Protein AF-A0A965VY24-F1 (afdb_monomer_lite)

pLDDT: mean 94.15, std 7.68, range [51.66, 98.5]

Foldseek 3Di:
DVPVVVVVVVVVLVVQLVVLVVVCVVPVLDLVSLQSQLVSLLVQLVVLVVVLVVDDPVPVVSNVVSLVSNQVSLVRNQVSLVSSCVNPVDLVSLVSNLVSCVSNVNNVSNVVSD

Secondary structure (DSSP, 8-state):
-HHHHHHHHHHHHHHHHHHHHHHHHH-TT-HHHHHHHHHHHHHHHHHHHHHHHHS-TT-HHHHHHHHHHHHHHHHHHHHHHHHHHHHS--HHHHHHHHHHHHHTT-HHHHHTT-

Structure (mmCIF, N/CA/C/O backbone):
data_AF-A0A965VY24-F1
#
_entry.id   AF-A0A965VY24-F1
#
loop_
_atom_site.group_PDB
_atom_site.id
_atom_site.type_symbol
_atom_site.label_atom_id
_atom_site.label_alt_id
_atom_site.label_comp_id
_atom_site.label_asym_id
_atom_site.label_entity_id
_atom_site.label_seq_id
_atom_site.pdbx_PDB_ins_code
_atom_site.Cartn_x
_atom_site.Cartn_y
_atom_site.Cartn_z
_atom_site.occupancy
_atom_site.B_iso_or_equiv
_atom_site.auth_seq_id
_atom_site.auth_comp_id
_atom_site.auth_asym_id
_atom_site.auth_atom_id
_atom_site.pdbx_PDB_model_num
ATOM 1 N N . MET A 1 1 ? -25.592 -0.958 5.221 1.00 51.66 1 MET A N 1
ATOM 2 C CA . MET A 1 1 ? -24.969 -1.136 3.887 1.00 51.66 1 MET A CA 1
ATOM 3 C C . MET A 1 1 ? -23.436 -1.109 3.910 1.00 51.66 1 MET A C 1
ATOM 5 O O . MET A 1 1 ? -22.842 -1.880 3.173 1.00 51.66 1 MET A O 1
ATOM 9 N N . VAL A 1 2 ? -22.782 -0.308 4.766 1.00 61.25 2 VAL A N 1
ATOM 10 C CA . VAL A 1 2 ? -21.308 -0.144 4.762 1.00 61.25 2 VAL A CA 1
ATOM 11 C C . VAL A 1 2 ? -20.530 -1.432 5.085 1.00 61.25 2 VAL A C 1
ATOM 13 O O . VAL A 1 2 ? -19.523 -1.706 4.444 1.00 61.25 2 VAL A O 1
ATOM 16 N N . LEU A 1 3 ? -20.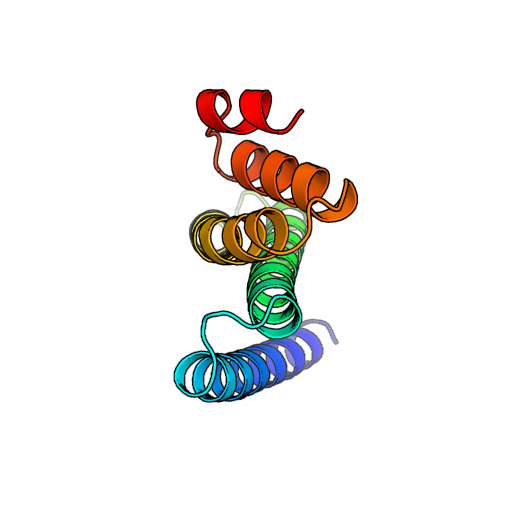995 -2.256 6.032 1.00 65.69 3 LEU A N 1
ATOM 17 C CA . LEU A 1 3 ? -20.229 -3.424 6.487 1.00 65.69 3 LEU A CA 1
ATOM 18 C C . LEU A 1 3 ? -20.088 -4.515 5.406 1.00 65.69 3 LEU A C 1
ATOM 20 O O . LEU A 1 3 ? -18.988 -5.016 5.193 1.00 65.69 3 LEU A O 1
ATOM 24 N N . GLY A 1 4 ? -21.167 -4.832 4.678 1.00 70.81 4 GLY A N 1
ATOM 25 C CA . GLY A 1 4 ? -21.142 -5.826 3.594 1.00 70.81 4 GLY A CA 1
ATOM 26 C C . GLY A 1 4 ? -20.216 -5.424 2.443 1.00 70.81 4 GLY A C 1
ATOM 27 O O . GLY A 1 4 ? -19.382 -6.216 2.018 1.00 70.81 4 GLY A O 1
ATOM 28 N N . GLN A 1 5 ? -20.267 -4.156 2.023 1.00 75.06 5 GLN A N 1
ATOM 29 C CA . GLN A 1 5 ? -19.377 -3.629 0.981 1.00 75.06 5 GLN A CA 1
ATOM 30 C C . GLN A 1 5 ? -17.901 -3.655 1.401 1.00 75.06 5 GLN A C 1
ATOM 32 O O . GLN A 1 5 ? -17.032 -3.931 0.575 1.00 75.06 5 GLN A O 1
ATOM 37 N N . VAL A 1 6 ? -17.603 -3.393 2.680 1.00 74.94 6 VAL A N 1
ATOM 38 C CA . VAL A 1 6 ? -16.236 -3.491 3.213 1.00 74.94 6 VAL A CA 1
ATOM 39 C C . VAL A 1 6 ? -15.747 -4.940 3.188 1.00 74.94 6 VAL A C 1
ATOM 41 O O . VAL A 1 6 ? -14.642 -5.177 2.710 1.00 74.94 6 VAL A O 1
ATOM 44 N N . TYR A 1 7 ? -16.563 -5.907 3.619 1.00 75.12 7 TYR A N 1
ATOM 45 C CA . TYR A 1 7 ? -16.194 -7.327 3.576 1.00 75.12 7 TYR A CA 1
ATOM 46 C C . TYR A 1 7 ? -15.959 -7.836 2.152 1.00 75.12 7 TYR A C 1
ATOM 48 O O . TYR A 1 7 ? -14.933 -8.464 1.896 1.00 75.12 7 TYR A O 1
ATOM 56 N N . GLU A 1 8 ? -16.857 -7.527 1.215 1.00 81.00 8 GLU A N 1
ATOM 57 C CA . GLU A 1 8 ? -16.689 -7.908 -0.193 1.00 81.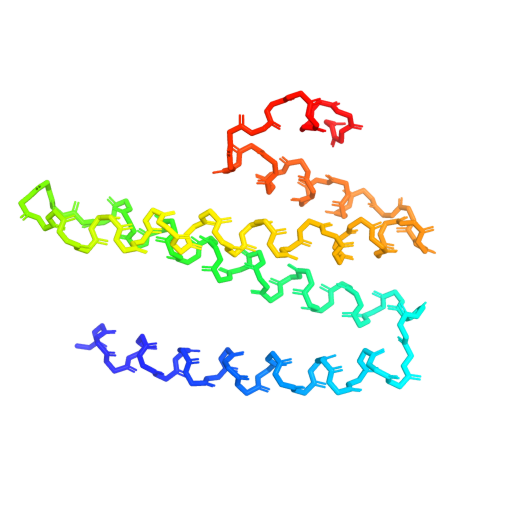00 8 GLU A CA 1
ATOM 58 C C . GLU A 1 8 ? -15.424 -7.303 -0.798 1.00 81.00 8 GLU A C 1
ATOM 60 O O . GLU A 1 8 ? -14.681 -7.975 -1.514 1.00 81.00 8 GLU A O 1
ATOM 65 N N . LYS A 1 9 ? -15.157 -6.028 -0.501 1.00 83.25 9 LYS A N 1
ATOM 66 C CA . LYS A 1 9 ? -13.948 -5.356 -0.968 1.00 83.25 9 LYS A CA 1
ATOM 67 C C . LYS A 1 9 ? -12.699 -6.005 -0.379 1.00 83.25 9 LYS A C 1
ATOM 69 O O . LYS A 1 9 ? -11.771 -6.287 -1.126 1.00 83.25 9 LYS A O 1
ATOM 74 N N . SER A 1 10 ? -12.682 -6.292 0.921 1.00 83.25 10 SER A N 1
ATOM 75 C CA . SER A 1 10 ? -11.564 -6.982 1.567 1.00 83.25 10 SER A CA 1
ATOM 76 C C . SER A 1 10 ? -11.317 -8.371 0.977 1.00 83.25 10 SER A C 1
ATOM 78 O O . SER A 1 10 ? -10.168 -8.700 0.702 1.00 83.25 10 SER A O 1
ATOM 80 N N . ALA A 1 11 ? -12.367 -9.156 0.718 1.00 86.38 11 ALA A N 1
ATOM 81 C CA . ALA A 1 11 ? -12.231 -10.468 0.085 1.00 86.38 11 ALA A CA 1
ATOM 82 C C . ALA A 1 11 ? -11.600 -10.360 -1.314 1.00 86.38 11 ALA A C 1
ATOM 84 O O . ALA A 1 11 ? -10.630 -11.055 -1.613 1.00 86.38 11 ALA A O 1
ATOM 85 N N . LYS A 1 12 ? -12.078 -9.412 -2.130 1.00 89.44 12 LYS A N 1
ATOM 86 C CA . LYS A 1 12 ? -11.530 -9.145 -3.470 1.00 89.44 12 LYS A CA 1
ATOM 87 C C . LYS A 1 12 ? -10.075 -8.670 -3.430 1.00 89.44 12 LYS A C 1
ATOM 89 O O . LYS A 1 12 ? -9.303 -9.018 -4.316 1.00 89.44 12 LYS A O 1
ATOM 94 N N . LEU A 1 13 ? -9.691 -7.885 -2.421 1.00 90.00 13 LEU A N 1
ATOM 95 C CA . LEU A 1 13 ? -8.305 -7.436 -2.248 1.00 90.00 13 LEU A CA 1
ATOM 96 C C . LEU A 1 13 ? -7.367 -8.605 -1.925 1.00 90.00 13 LEU A C 1
ATOM 98 O O . LEU A 1 13 ? -6.301 -8.690 -2.527 1.00 90.00 13 LEU A O 1
ATOM 102 N N . VAL A 1 14 ? -7.770 -9.509 -1.025 1.00 92.00 14 VAL A N 1
ATOM 103 C CA . VAL A 1 14 ? -6.977 -10.699 -0.660 1.00 92.00 14 VAL A CA 1
ATOM 104 C C . VAL A 1 14 ? -6.790 -11.619 -1.864 1.00 92.00 14 VAL A C 1
ATOM 106 O O . VAL A 1 14 ? -5.687 -12.100 -2.121 1.00 92.00 14 VAL A O 1
ATOM 109 N N . GLU A 1 15 ? -7.855 -11.838 -2.629 1.00 93.69 15 GLU A N 1
ATOM 110 C CA . GLU A 1 15 ? -7.798 -12.652 -3.839 1.00 93.69 15 GLU A CA 1
ATOM 111 C C . GLU A 1 15 ? -6.902 -12.012 -4.916 1.00 93.69 15 GLU A C 1
ATOM 113 O O . GLU A 1 15 ? -6.032 -12.680 -5.475 1.00 93.69 15 GLU A O 1
ATOM 118 N N . ALA A 1 16 ? -7.037 -10.702 -5.153 1.00 94.00 16 ALA A N 1
ATOM 119 C CA . ALA A 1 16 ? -6.181 -9.976 -6.090 1.00 94.00 16 ALA A CA 1
ATOM 120 C C . ALA A 1 16 ? -4.701 -9.985 -5.669 1.00 94.00 16 ALA A C 1
ATOM 122 O O . ALA A 1 16 ? -3.830 -10.166 -6.519 1.00 94.00 16 ALA A O 1
ATOM 123 N N . GLU A 1 17 ? -4.408 -9.818 -4.373 1.00 95.44 17 GLU A N 1
ATOM 124 C CA . GLU A 1 17 ? -3.043 -9.890 -3.834 1.00 95.44 17 GLU A CA 1
ATOM 125 C C . GLU A 1 17 ? -2.427 -11.253 -4.137 1.00 95.44 17 GLU A C 1
ATOM 127 O O . GLU A 1 17 ? -1.328 -11.318 -4.686 1.00 95.44 17 GLU A O 1
ATOM 132 N N . LYS A 1 18 ? -3.163 -12.337 -3.867 1.00 96.56 18 LYS A N 1
ATOM 133 C CA . LYS A 1 18 ? -2.708 -13.698 -4.152 1.00 96.56 18 LYS A CA 1
ATOM 134 C C . LYS A 1 18 ? -2.354 -13.881 -5.631 1.00 96.56 18 LYS A C 1
ATOM 136 O O . LYS A 1 18 ? -1.231 -14.278 -5.932 1.00 96.56 18 LYS A O 1
ATOM 141 N N . TYR A 1 19 ? -3.265 -13.546 -6.548 1.00 96.69 19 TYR A N 1
ATOM 142 C CA . TYR A 1 19 ? -3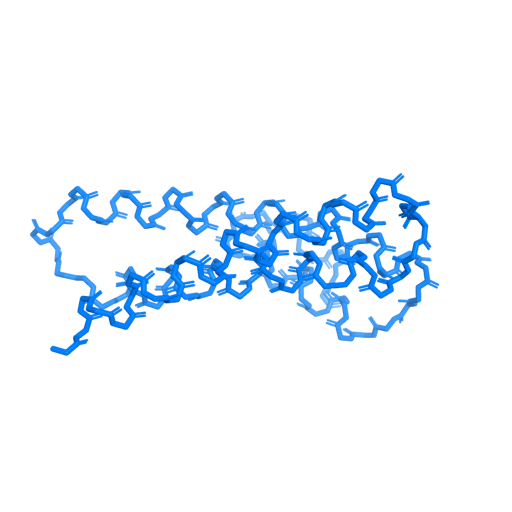.018 -13.720 -7.985 1.00 96.69 19 TYR A CA 1
ATOM 143 C C . TYR A 1 19 ? -1.836 -12.888 -8.488 1.00 96.69 19 TYR A C 1
ATOM 145 O O . TYR A 1 19 ? -1.041 -13.358 -9.301 1.00 96.69 19 TYR A O 1
ATOM 153 N N . TYR A 1 20 ? -1.695 -11.648 -8.018 1.00 97.38 20 TYR A N 1
ATOM 154 C CA . TYR A 1 20 ? -0.583 -10.805 -8.445 1.00 97.38 20 TYR A CA 1
ATOM 155 C C . TYR A 1 20 ? 0.755 -11.238 -7.848 1.00 97.38 20 TYR A C 1
ATOM 157 O O . TYR A 1 20 ? 1.769 -11.106 -8.528 1.00 97.38 20 TYR A O 1
ATOM 165 N N . LEU A 1 21 ? 0.777 -11.792 -6.633 1.00 97.75 21 LEU A N 1
ATOM 166 C CA . LEU A 1 21 ? 1.985 -12.384 -6.054 1.00 97.75 21 LEU A CA 1
ATOM 167 C C . LEU A 1 21 ? 2.397 -13.670 -6.781 1.00 97.75 21 LEU A C 1
ATOM 169 O O . LEU A 1 21 ? 3.580 -13.863 -7.045 1.00 97.75 21 LEU A O 1
ATOM 173 N N . GLU A 1 22 ? 1.444 -14.520 -7.169 1.00 97.81 22 GLU A N 1
ATOM 174 C CA . GLU A 1 22 ? 1.728 -15.680 -8.024 1.00 97.81 22 GLU A CA 1
ATOM 175 C C . GLU A 1 22 ? 2.322 -15.240 -9.368 1.00 97.81 22 GLU A C 1
ATOM 177 O O . GLU A 1 22 ? 3.372 -15.735 -9.774 1.00 97.81 22 GLU A O 1
ATOM 182 N N . ALA A 1 23 ? 1.719 -14.241 -10.020 1.00 96.88 23 ALA A N 1
ATOM 183 C CA . ALA A 1 23 ? 2.248 -13.678 -11.260 1.00 96.88 23 ALA A CA 1
ATOM 184 C C . ALA A 1 23 ? 3.646 -13.058 -11.066 1.00 96.88 23 ALA A C 1
ATOM 186 O O . ALA A 1 23 ? 4.522 -13.217 -11.917 1.00 96.88 23 ALA A O 1
ATOM 187 N N . TYR A 1 24 ? 3.878 -12.383 -9.939 1.00 97.38 24 TYR A N 1
ATOM 188 C CA . TYR A 1 24 ? 5.174 -11.802 -9.589 1.00 97.38 24 TYR A CA 1
ATOM 189 C C . TYR A 1 24 ? 6.257 -12.868 -9.435 1.00 97.38 24 TYR A C 1
ATOM 191 O O . TYR A 1 24 ? 7.364 -12.679 -9.931 1.00 97.38 24 TYR A O 1
ATOM 199 N N . ASN A 1 25 ? 5.931 -14.010 -8.829 1.00 97.19 25 ASN A N 1
ATOM 200 C CA . ASN A 1 25 ? 6.868 -15.125 -8.700 1.00 97.19 25 ASN A CA 1
ATOM 201 C C . ASN A 1 25 ? 7.260 -15.723 -10.061 1.00 97.19 25 ASN A C 1
ATOM 203 O O . ASN A 1 25 ? 8.362 -16.248 -10.198 1.00 97.19 25 ASN A O 1
ATOM 207 N N . LEU A 1 26 ? 6.385 -15.626 -11.069 1.00 97.50 26 LEU A N 1
ATOM 208 C CA . LEU A 1 26 ? 6.680 -16.065 -12.435 1.00 97.50 26 LEU A CA 1
ATOM 209 C C . LEU A 1 26 ? 7.523 -15.044 -13.210 1.00 97.50 26 LEU A C 1
ATOM 211 O O . LEU A 1 26 ? 8.389 -15.431 -13.992 1.00 97.50 26 LEU A O 1
ATOM 215 N N . ASN A 1 27 ? 7.274 -13.744 -13.022 1.00 95.31 27 ASN A N 1
ATOM 216 C CA . ASN A 1 27 ? 8.036 -12.684 -13.680 1.00 95.31 27 ASN A CA 1
ATOM 217 C C . ASN A 1 27 ? 8.164 -11.424 -12.798 1.00 95.31 27 ASN A C 1
ATOM 219 O O . ASN A 1 27 ? 7.395 -10.466 -12.960 1.00 95.31 27 ASN A O 1
ATOM 223 N N . PRO A 1 28 ? 9.181 -11.362 -11.921 1.00 95.38 28 PRO A N 1
ATOM 224 C CA . PRO A 1 28 ? 9.370 -10.229 -11.015 1.00 95.38 28 PRO A CA 1
ATOM 225 C C . PRO A 1 28 ? 9.854 -8.959 -11.732 1.00 95.38 28 PRO A C 1
ATOM 227 O O . PRO A 1 28 ? 9.799 -7.867 -11.164 1.00 95.38 28 PRO A O 1
ATOM 230 N N . ALA A 1 29 ? 10.314 -9.076 -12.982 1.00 96.06 29 ALA A N 1
ATOM 231 C CA . ALA A 1 29 ? 10.746 -7.963 -13.826 1.00 96.06 29 ALA A CA 1
ATOM 232 C C . ALA A 1 29 ? 9.617 -7.406 -14.713 1.00 96.06 29 ALA A C 1
ATOM 234 O O . ALA A 1 29 ? 9.863 -6.540 -15.549 1.00 96.06 29 ALA A O 1
ATOM 235 N N . SER A 1 30 ? 8.377 -7.877 -14.550 1.00 97.62 30 SER A N 1
ATOM 236 C CA . SER A 1 30 ? 7.234 -7.310 -15.262 1.00 97.62 30 SER A CA 1
ATOM 237 C C . SER A 1 30 ? 6.833 -5.971 -14.651 1.00 97.62 30 SER A C 1
ATOM 239 O O . SER A 1 30 ? 6.385 -5.901 -13.504 1.00 97.62 30 SER A O 1
ATOM 241 N N . GLU A 1 31 ? 6.955 -4.911 -15.443 1.00 97.25 31 GLU A N 1
ATOM 242 C CA . GLU A 1 31 ? 6.499 -3.568 -15.089 1.00 97.25 31 GLU A CA 1
ATOM 243 C C . GLU A 1 31 ? 5.019 -3.587 -14.680 1.00 97.25 31 GLU A C 1
ATOM 245 O O . GLU A 1 31 ? 4.686 -3.172 -13.572 1.00 97.25 31 GLU A O 1
ATOM 250 N N . LEU A 1 32 ? 4.164 -4.204 -15.501 1.00 96.44 32 LEU A N 1
ATOM 251 C CA . LEU A 1 32 ? 2.729 -4.318 -15.251 1.00 96.44 32 LEU A CA 1
ATOM 252 C C . LEU A 1 32 ? 2.407 -5.020 -13.925 1.00 96.44 32 LEU A C 1
ATOM 254 O O . LEU A 1 32 ? 1.504 -4.588 -13.210 1.00 96.44 32 LEU A O 1
ATOM 258 N N . ILE A 1 33 ? 3.103 -6.110 -13.587 1.00 97.69 33 ILE A N 1
ATOM 259 C CA . ILE A 1 33 ? 2.842 -6.849 -12.339 1.00 97.69 33 ILE A CA 1
ATOM 260 C C . ILE A 1 33 ? 3.256 -6.011 -11.128 1.00 97.69 33 ILE A C 1
ATOM 262 O O . ILE A 1 33 ? 2.490 -5.892 -10.170 1.00 97.69 33 ILE A O 1
ATOM 266 N N . ASN A 1 34 ? 4.427 -5.375 -11.195 1.00 98.19 34 ASN A N 1
ATOM 267 C CA . ASN A 1 34 ? 4.885 -4.450 -10.161 1.00 98.19 34 ASN A CA 1
ATOM 268 C C . ASN A 1 34 ? 3.919 -3.263 -10.012 1.00 98.19 34 ASN A C 1
ATOM 270 O O . ASN A 1 34 ? 3.526 -2.917 -8.899 1.00 98.19 34 ASN A O 1
ATOM 274 N N . TYR A 1 35 ? 3.434 -2.692 -11.114 1.00 97.75 35 TYR A N 1
ATOM 275 C CA . TYR A 1 35 ? 2.415 -1.651 -11.066 1.00 97.75 35 TYR A CA 1
ATOM 276 C C . TYR A 1 35 ? 1.120 -2.147 -10.414 1.00 97.75 35 TYR A C 1
ATOM 278 O O . TYR A 1 35 ? 0.585 -1.468 -9.539 1.00 97.75 35 TYR A O 1
ATOM 286 N N . LYS A 1 36 ? 0.621 -3.335 -10.782 1.00 97.50 36 LYS A N 1
ATOM 287 C CA . LYS A 1 36 ? -0.617 -3.899 -10.220 1.00 97.50 36 LYS A CA 1
ATOM 288 C C . LYS A 1 36 ? -0.516 -4.149 -8.715 1.00 97.50 36 LYS A C 1
ATOM 290 O O . LYS A 1 36 ? -1.438 -3.764 -7.998 1.00 97.50 36 LYS A O 1
ATOM 295 N N . LEU A 1 37 ? 0.590 -4.714 -8.225 1.00 98.31 37 LEU A N 1
ATOM 296 C CA . LEU A 1 37 ? 0.835 -4.879 -6.785 1.00 98.31 37 LEU A CA 1
ATOM 297 C C . LEU A 1 37 ? 0.951 -3.527 -6.078 1.00 98.31 37 LEU A C 1
ATOM 299 O O . LEU A 1 37 ? 0.275 -3.282 -5.080 1.00 98.31 37 LEU A O 1
ATOM 303 N N . GLY A 1 38 ? 1.746 -2.610 -6.633 1.00 98.06 38 GLY A N 1
ATOM 304 C CA . GLY A 1 38 ? 1.905 -1.263 -6.096 1.00 98.06 38 GLY A CA 1
ATOM 305 C C . GLY A 1 38 ? 0.579 -0.504 -6.009 1.00 98.06 38 GLY A C 1
ATOM 306 O O . GLY A 1 38 ? 0.265 0.093 -4.982 1.00 98.06 38 GLY A O 1
ATOM 307 N N . ALA A 1 39 ? -0.238 -0.566 -7.061 1.00 97.25 39 ALA A N 1
ATOM 308 C CA . ALA A 1 39 ? -1.556 0.051 -7.117 1.00 97.25 39 ALA A CA 1
ATOM 309 C C . ALA A 1 39 ? -2.555 -0.615 -6.165 1.00 97.25 39 ALA A C 1
ATOM 311 O O . ALA A 1 39 ? -3.325 0.098 -5.525 1.00 97.25 39 ALA A O 1
ATOM 312 N N . LEU A 1 40 ? -2.537 -1.946 -6.039 1.00 97.62 40 LEU A N 1
ATOM 313 C CA . LEU A 1 40 ? -3.390 -2.683 -5.107 1.00 97.62 40 LEU A CA 1
ATOM 314 C C . LEU A 1 40 ? -3.156 -2.213 -3.667 1.00 97.62 40 LEU A C 1
ATOM 316 O O . LEU A 1 40 ? -4.098 -1.790 -2.992 1.00 97.62 40 LEU A O 1
ATOM 320 N N . TYR A 1 41 ? -1.897 -2.215 -3.227 1.00 98.31 41 TYR A N 1
ATOM 321 C CA . TYR A 1 41 ? -1.527 -1.773 -1.885 1.00 98.31 41 TYR A CA 1
ATOM 322 C C . TYR A 1 41 ? -1.775 -0.277 -1.681 1.00 98.31 41 TYR A C 1
ATOM 324 O O . TYR A 1 41 ? -2.343 0.122 -0.667 1.00 98.31 41 TYR A O 1
ATOM 332 N N . PHE A 1 42 ? -1.445 0.563 -2.666 1.00 98.38 42 PHE A N 1
ATOM 333 C CA . PHE A 1 42 ? -1.708 2.000 -2.590 1.00 98.38 42 PHE A CA 1
ATOM 334 C C . PHE A 1 42 ? -3.202 2.294 -2.407 1.00 98.38 42 PHE A C 1
ATOM 336 O O . PHE A 1 42 ? -3.584 3.073 -1.535 1.00 98.38 42 PHE A O 1
ATOM 343 N N . ASN A 1 43 ? -4.054 1.646 -3.205 1.00 96.62 43 ASN A N 1
ATOM 344 C CA . ASN A 1 43 ? -5.499 1.822 -3.126 1.00 96.62 43 ASN A CA 1
ATOM 345 C C . ASN A 1 43 ? -6.037 1.318 -1.780 1.00 96.62 43 ASN A C 1
ATOM 347 O O . ASN A 1 43 ? -6.823 2.019 -1.148 1.00 96.62 43 ASN A O 1
ATOM 351 N N . SER A 1 44 ? -5.551 0.170 -1.289 1.00 96.06 44 SER A N 1
ATOM 352 C CA . SER A 1 44 ? -5.914 -0.331 0.042 1.00 96.06 44 SER A CA 1
ATOM 353 C C . SER A 1 44 ? -5.518 0.639 1.162 1.00 96.06 44 SER A C 1
ATOM 355 O O . SER A 1 44 ? -6.279 0.800 2.116 1.00 96.06 44 SER A O 1
ATOM 357 N N . GLY A 1 45 ? -4.355 1.289 1.065 1.00 97.06 45 GLY A N 1
ATOM 358 C CA . GLY A 1 45 ? -3.926 2.323 2.010 1.00 97.06 45 GLY A CA 1
ATOM 359 C C . GLY A 1 45 ? -4.785 3.585 1.924 1.00 97.06 45 GLY A C 1
ATOM 360 O O . GLY A 1 45 ? -5.179 4.138 2.948 1.00 97.06 45 GLY A O 1
ATOM 361 N N . ALA A 1 46 ? -5.144 4.017 0.713 1.00 96.88 46 ALA A N 1
ATOM 362 C CA . ALA A 1 46 ? -6.024 5.164 0.500 1.00 96.88 46 ALA A CA 1
ATOM 363 C C . ALA A 1 46 ? -7.441 4.921 1.047 1.00 96.88 46 ALA A C 1
ATOM 365 O O . ALA A 1 46 ? -8.025 5.803 1.676 1.00 96.88 46 ALA A O 1
ATOM 366 N N . ASP A 1 47 ? -7.975 3.713 0.867 1.00 95.00 47 ASP A N 1
ATOM 367 C CA . ASP A 1 47 ? -9.254 3.307 1.445 1.00 95.00 47 ASP A CA 1
ATOM 368 C C . ASP A 1 47 ? -9.216 3.277 2.972 1.00 95.00 47 ASP A C 1
ATOM 370 O O . ASP A 1 47 ? -10.141 3.773 3.617 1.00 95.00 47 ASP A O 1
ATOM 374 N N . ALA A 1 48 ? -8.141 2.732 3.549 1.00 95.69 48 ALA A N 1
ATOM 375 C CA . ALA A 1 48 ? -7.928 2.733 4.991 1.00 95.69 48 ALA A CA 1
ATOM 376 C C . ALA A 1 48 ? -7.866 4.163 5.545 1.00 95.69 48 ALA A C 1
ATOM 378 O O . ALA A 1 48 ? -8.510 4.451 6.549 1.00 95.69 48 ALA A O 1
ATOM 379 N N . GLN A 1 49 ? -7.171 5.072 4.852 1.00 96.88 49 GLN A N 1
ATOM 380 C CA . GLN A 1 49 ? -7.088 6.481 5.234 1.00 96.88 49 GLN A CA 1
ATOM 381 C C . GLN A 1 49 ? -8.454 7.166 5.180 1.00 96.88 49 GLN A C 1
ATOM 383 O O . GLN A 1 49 ? -8.788 7.944 6.068 1.00 96.88 49 GLN A O 1
ATOM 388 N N . ARG A 1 50 ? -9.255 6.880 4.148 1.00 95.75 50 ARG A N 1
ATOM 389 C CA . ARG A 1 50 ? -10.615 7.417 4.046 1.00 95.75 50 ARG A CA 1
ATOM 390 C C . ARG A 1 50 ? -11.467 6.954 5.225 1.00 95.75 50 ARG A C 1
ATOM 392 O O . ARG A 1 50 ? -12.109 7.779 5.854 1.00 95.75 50 ARG A O 1
ATOM 399 N N . ILE A 1 51 ? -11.428 5.659 5.550 1.00 94.31 51 ILE A N 1
ATOM 400 C CA . ILE A 1 51 ? -12.164 5.127 6.702 1.00 94.31 51 ILE A CA 1
ATOM 401 C C . ILE A 1 51 ? -11.670 5.774 7.996 1.00 94.31 51 ILE A C 1
ATOM 403 O O . ILE A 1 51 ? -12.497 6.199 8.790 1.00 94.31 51 ILE A O 1
ATOM 407 N N . LEU A 1 52 ? -10.353 5.892 8.186 1.00 95.88 52 LEU A N 1
ATOM 408 C CA . LEU A 1 52 ? -9.749 6.540 9.350 1.00 95.88 52 LEU A CA 1
ATOM 409 C C . LEU A 1 52 ? -10.265 7.971 9.550 1.00 95.88 52 LEU A C 1
ATOM 411 O O . LEU A 1 52 ? -10.623 8.333 10.667 1.00 95.88 52 LEU A O 1
ATOM 415 N N . ASN A 1 53 ? -10.353 8.753 8.472 1.00 96.06 53 ASN A N 1
ATOM 416 C CA . ASN A 1 53 ? -10.851 10.130 8.516 1.00 96.06 53 ASN A CA 1
ATOM 417 C C . ASN A 1 53 ? -12.344 10.223 8.880 1.00 96.06 53 ASN A C 1
ATOM 419 O O . ASN A 1 53 ? -12.777 11.253 9.392 1.00 96.06 53 ASN A O 1
ATOM 423 N N . ASP A 1 54 ? -13.116 9.163 8.627 1.00 96.00 54 ASP A N 1
ATOM 424 C CA . ASP A 1 54 ? -14.553 9.094 8.914 1.00 96.00 54 ASP A CA 1
ATOM 425 C C . ASP A 1 54 ? -14.850 8.596 10.353 1.00 96.00 54 ASP A C 1
ATOM 427 O O . ASP A 1 54 ? -16.006 8.623 10.789 1.00 96.00 54 ASP A O 1
ATOM 431 N N . LEU A 1 55 ? -13.843 8.118 11.101 1.00 95.31 55 LEU A N 1
ATOM 432 C CA . LEU A 1 55 ? -14.021 7.577 12.456 1.00 95.31 55 LEU A CA 1
ATOM 433 C C . LEU A 1 55 ? -14.209 8.671 13.510 1.00 95.31 55 LEU A C 1
ATOM 435 O O . LEU A 1 55 ? -13.564 9.720 13.494 1.00 95.31 55 LEU A O 1
ATOM 439 N N . LYS A 1 56 ? -15.045 8.383 14.512 1.00 97.06 56 LYS A N 1
ATOM 440 C CA . LYS A 1 56 ? -15.202 9.265 15.673 1.00 97.06 56 LYS A CA 1
ATOM 441 C C . LYS A 1 56 ? -14.016 9.106 16.632 1.00 97.06 56 LYS A C 1
ATOM 443 O O . LYS A 1 56 ? -13.557 7.982 16.830 1.00 97.06 56 LYS A O 1
ATOM 448 N N . PRO A 1 57 ? -13.600 10.164 17.358 1.00 95.50 57 PRO A N 1
ATOM 449 C CA . PRO A 1 57 ? -12.522 10.077 18.355 1.00 95.50 57 PRO A CA 1
ATOM 450 C C . PRO A 1 57 ? -12.744 9.032 19.464 1.00 95.50 57 PRO A C 1
ATOM 452 O O . PRO A 1 57 ? -11.796 8.589 20.113 1.00 95.50 57 PRO A O 1
ATOM 455 N N . THR A 1 58 ? -13.995 8.627 19.701 1.00 97.25 58 THR A N 1
ATOM 456 C CA . THR A 1 58 ? -14.350 7.567 20.653 1.00 97.25 58 THR A CA 1
ATOM 457 C C . THR A 1 58 ? -14.012 6.161 20.147 1.00 97.25 58 THR A C 1
ATOM 459 O O . THR A 1 58 ? -13.885 5.242 20.951 1.00 97.25 58 THR A O 1
ATOM 462 N N . GLU A 1 59 ? -13.801 5.970 18.844 1.00 96.75 59 GLU A N 1
ATOM 463 C CA . GLU A 1 59 ? -13.525 4.677 18.206 1.00 96.75 59 GLU A CA 1
ATOM 464 C C . GLU A 1 59 ? -12.025 4.322 18.220 1.00 96.75 59 GLU A C 1
ATOM 466 O O . GLU A 1 59 ? -11.468 3.875 17.217 1.00 96.75 59 GLU A O 1
ATOM 471 N N . LYS A 1 60 ? -11.361 4.510 19.369 1.00 96.38 60 LYS A N 1
ATOM 472 C CA . LYS A 1 60 ? -9.893 4.433 19.525 1.00 96.38 60 LYS A CA 1
ATOM 473 C C . LYS A 1 60 ? -9.256 3.162 18.950 1.00 96.38 60 LYS A C 1
ATOM 475 O O . LYS A 1 60 ? -8.220 3.237 18.297 1.00 96.38 60 LYS A O 1
ATOM 480 N N . GLU A 1 61 ? -9.872 2.000 19.158 1.00 96.12 61 GLU A N 1
ATOM 481 C CA . GLU A 1 61 ? -9.358 0.726 18.631 1.00 96.12 61 GLU A CA 1
ATOM 482 C C . GLU A 1 61 ? -9.398 0.668 17.101 1.00 96.12 61 GLU A C 1
ATOM 484 O O . GLU A 1 61 ? -8.457 0.189 16.466 1.00 96.12 61 GLU A O 1
ATOM 489 N N . LYS A 1 62 ? -10.472 1.187 16.493 1.00 94.38 62 LYS A N 1
ATOM 490 C CA . LYS A 1 62 ? -10.579 1.267 15.035 1.00 94.38 62 LYS A CA 1
ATOM 491 C C . LYS A 1 62 ? -9.589 2.282 14.481 1.00 94.38 62 LYS A C 1
ATOM 493 O O . LYS A 1 62 ? -8.960 1.980 13.475 1.00 94.38 62 LYS A O 1
ATOM 498 N N . ILE A 1 63 ? -9.423 3.430 15.142 1.00 97.81 63 ILE A N 1
ATOM 499 C CA . ILE A 1 63 ? -8.435 4.450 14.762 1.00 97.81 63 ILE A CA 1
ATOM 500 C C . ILE A 1 63 ? -7.056 3.804 14.663 1.00 97.81 63 ILE A C 1
ATOM 502 O O . ILE A 1 63 ? -6.491 3.764 13.574 1.00 97.81 63 ILE A O 1
ATOM 506 N N . LYS A 1 64 ? -6.593 3.162 15.744 1.00 97.62 64 LYS A N 1
ATOM 507 C CA . LYS A 1 64 ? -5.298 2.473 15.760 1.00 97.62 64 LYS A CA 1
ATOM 508 C C . LYS A 1 64 ? -5.186 1.420 14.652 1.00 97.62 64 LYS A C 1
ATOM 510 O O . LYS A 1 64 ? -4.204 1.386 13.920 1.00 97.62 64 LYS A O 1
ATOM 515 N N . LYS A 1 65 ? -6.221 0.589 14.476 1.00 96.31 65 LYS A N 1
ATOM 516 C CA . LYS A 1 65 ? -6.254 -0.432 13.418 1.00 96.31 65 LYS A CA 1
ATOM 517 C C . LYS A 1 65 ? -6.076 0.172 12.021 1.00 96.31 65 LYS A C 1
ATOM 519 O O . LYS A 1 65 ? -5.353 -0.395 11.203 1.00 96.31 65 LYS A O 1
ATOM 524 N N . TYR A 1 66 ? -6.774 1.263 11.712 1.00 96.38 66 TYR A N 1
ATOM 525 C CA . TYR A 1 66 ? -6.702 1.877 10.388 1.00 96.38 66 TYR A CA 1
ATOM 526 C C . TYR A 1 66 ? -5.441 2.727 10.202 1.00 96.38 66 TYR A C 1
ATOM 528 O O . TYR A 1 66 ? -4.942 2.767 9.084 1.00 96.38 66 TYR A O 1
ATOM 536 N N . GLU A 1 67 ? -4.868 3.313 11.257 1.00 97.31 67 GLU A N 1
ATOM 537 C CA . GLU A 1 67 ? -3.525 3.919 11.223 1.00 97.31 67 GLU A CA 1
ATOM 538 C C . GLU A 1 67 ? -2.456 2.880 10.857 1.00 97.31 67 GLU A C 1
ATOM 540 O O . GLU A 1 67 ? -1.679 3.081 9.917 1.00 97.31 67 GLU A O 1
ATOM 545 N N . ASP A 1 68 ? -2.467 1.728 11.535 1.00 97.62 68 ASP A N 1
ATOM 546 C CA . ASP A 1 68 ? -1.555 0.616 11.248 1.00 97.62 68 ASP A CA 1
ATOM 547 C C . ASP A 1 68 ? -1.752 0.090 9.818 1.00 97.62 68 ASP A C 1
ATOM 549 O O . ASP A 1 68 ? -0.781 -0.193 9.105 1.00 97.62 68 ASP A O 1
ATOM 553 N N . LEU A 1 69 ? -3.008 -0.006 9.364 1.00 96.19 69 LEU A N 1
ATOM 554 C CA . LEU A 1 69 ? -3.330 -0.431 8.004 1.00 96.19 69 LEU A CA 1
ATOM 555 C C . LEU A 1 69 ? -2.848 0.582 6.956 1.00 96.19 69 LEU A C 1
ATOM 557 O O . LEU A 1 69 ? -2.228 0.170 5.980 1.00 96.19 69 LEU A O 1
ATOM 561 N N . VAL A 1 70 ? -3.068 1.886 7.156 1.00 98.00 70 VAL A N 1
ATOM 562 C CA . VAL A 1 70 ? -2.539 2.952 6.287 1.00 98.00 70 VAL A CA 1
ATOM 563 C C . VAL A 1 70 ? -1.032 2.791 6.137 1.00 98.00 70 VAL A C 1
ATOM 565 O O . VAL A 1 70 ? -0.533 2.661 5.016 1.00 98.00 70 VAL A O 1
ATOM 568 N N . LYS A 1 71 ? -0.312 2.714 7.261 1.00 97.94 71 LYS A N 1
ATOM 569 C CA . LYS A 1 71 ? 1.146 2.596 7.258 1.00 97.94 71 LYS A CA 1
ATOM 570 C C . LYS A 1 71 ? 1.604 1.335 6.528 1.00 97.94 71 LYS A C 1
ATOM 572 O O . LYS A 1 71 ? 2.418 1.415 5.614 1.00 97.94 71 LYS A O 1
ATOM 577 N N . THR A 1 72 ? 1.025 0.185 6.869 1.00 97.81 72 THR A N 1
ATOM 578 C CA . THR A 1 72 ? 1.388 -1.115 6.285 1.00 97.81 72 THR A CA 1
ATOM 579 C C . THR A 1 72 ? 1.189 -1.136 4.772 1.00 97.81 72 THR A C 1
ATOM 581 O O . THR A 1 72 ? 2.067 -1.581 4.034 1.00 97.81 72 THR A O 1
ATOM 584 N N . GLN A 1 73 ? 0.046 -0.643 4.295 1.00 98.06 73 GLN A N 1
ATOM 585 C CA . GLN A 1 73 ? -0.310 -0.716 2.881 1.00 98.06 73 GLN A CA 1
ATOM 586 C C . GLN A 1 73 ? 0.534 0.238 2.032 1.00 98.06 73 GLN A C 1
ATOM 588 O O . GLN A 1 73 ? 1.071 -0.171 1.004 1.00 98.06 73 GLN A O 1
ATOM 593 N N . PHE A 1 74 ? 0.753 1.479 2.476 1.00 98.50 74 PHE A N 1
ATOM 594 C CA . PHE A 1 74 ? 1.646 2.384 1.747 1.00 98.50 74 PHE A CA 1
ATOM 595 C C . PHE A 1 74 ? 3.103 1.904 1.771 1.00 98.50 74 PHE A C 1
ATOM 597 O O . PHE A 1 74 ? 3.770 1.973 0.739 1.00 98.50 74 PHE A O 1
ATOM 604 N N . THR A 1 75 ? 3.582 1.330 2.882 1.00 98.38 75 THR A N 1
ATOM 605 C CA . THR A 1 75 ? 4.917 0.712 2.938 1.00 98.38 75 THR A CA 1
ATOM 606 C C . THR A 1 75 ? 5.053 -0.454 1.958 1.00 98.38 75 THR A C 1
ATOM 608 O O . THR A 1 75 ? 6.060 -0.527 1.257 1.00 98.38 75 THR A O 1
ATOM 611 N N . LYS A 1 76 ? 4.042 -1.329 1.844 1.00 98.12 76 LYS A N 1
ATOM 612 C CA . LYS A 1 76 ? 4.031 -2.407 0.841 1.00 98.12 76 LYS A CA 1
ATOM 613 C C . LYS A 1 76 ? 3.994 -1.873 -0.593 1.00 98.12 76 LYS A C 1
ATOM 615 O O . LYS A 1 76 ? 4.640 -2.444 -1.461 1.00 98.12 76 LYS A O 1
ATOM 620 N N . ALA A 1 77 ? 3.271 -0.783 -0.855 1.00 98.50 77 ALA A N 1
ATOM 621 C CA . ALA A 1 77 ? 3.133 -0.221 -2.200 1.00 98.50 77 ALA A CA 1
ATOM 622 C C . ALA A 1 77 ? 4.461 0.301 -2.777 1.00 98.50 77 ALA A C 1
ATOM 6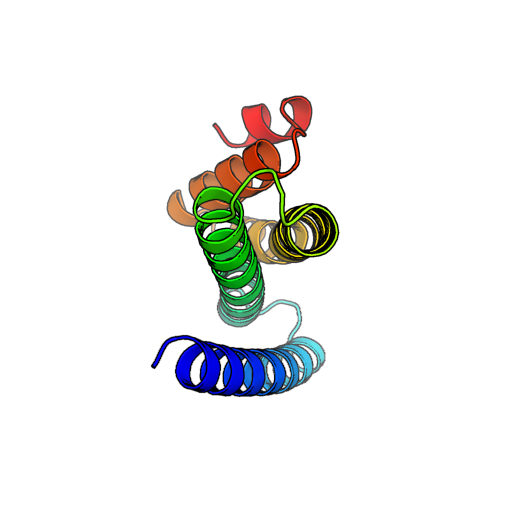24 O O . ALA A 1 77 ? 4.735 0.119 -3.963 1.00 98.50 77 ALA A O 1
ATOM 625 N N . ILE A 1 78 ? 5.282 0.945 -1.942 1.00 98.50 78 ILE A N 1
ATOM 626 C CA . ILE A 1 78 ? 6.514 1.637 -2.350 1.00 98.50 78 ILE A CA 1
ATOM 627 C C . ILE A 1 78 ? 7.478 0.764 -3.173 1.00 98.50 78 ILE A C 1
ATOM 629 O O . ILE A 1 78 ? 7.831 1.200 -4.269 1.00 98.50 78 ILE A O 1
ATOM 633 N N . PRO A 1 79 ? 7.929 -0.425 -2.723 1.00 98.12 79 PRO A N 1
ATOM 634 C CA . PRO A 1 79 ? 8.901 -1.217 -3.480 1.00 98.12 79 PRO A CA 1
ATOM 635 C C . PRO A 1 79 ? 8.381 -1.634 -4.860 1.00 98.12 79 PRO A C 1
ATOM 637 O O . PRO A 1 79 ? 9.125 -1.552 -5.834 1.00 98.12 79 PRO A O 1
ATOM 640 N N . PHE A 1 80 ? 7.102 -1.997 -4.975 1.00 98.38 80 PHE A N 1
ATOM 641 C CA . PHE A 1 80 ? 6.510 -2.380 -6.258 1.00 98.38 80 PHE A CA 1
ATOM 642 C C . PHE A 1 80 ? 6.337 -1.179 -7.196 1.00 98.38 80 PHE A C 1
ATOM 644 O O . PHE A 1 80 ? 6.680 -1.260 -8.372 1.00 98.38 80 PHE A O 1
ATOM 651 N N . LEU A 1 81 ? 5.893 -0.026 -6.681 1.00 98.19 81 LEU A N 1
ATOM 652 C CA . LEU A 1 81 ? 5.808 1.202 -7.479 1.00 98.19 81 LEU A CA 1
ATOM 653 C C . LEU A 1 81 ? 7.191 1.683 -7.938 1.00 98.19 81 LEU A C 1
ATOM 655 O O . LEU A 1 81 ? 7.340 2.095 -9.085 1.00 98.19 81 LEU A O 1
ATOM 659 N N . LYS A 1 82 ? 8.211 1.594 -7.074 1.00 97.81 82 LYS A N 1
ATOM 660 C CA . LYS A 1 82 ? 9.603 1.889 -7.442 1.00 97.81 82 LYS A CA 1
ATOM 661 C C . LYS A 1 82 ? 10.096 0.945 -8.527 1.00 97.81 82 LYS A C 1
ATOM 663 O O . LYS A 1 82 ? 10.692 1.414 -9.488 1.00 97.81 82 LYS A O 1
ATOM 668 N N . LYS A 1 83 ? 9.805 -0.354 -8.420 1.00 98.00 83 LYS A N 1
ATOM 669 C CA . LYS A 1 83 ? 10.214 -1.319 -9.439 1.00 98.00 83 LYS A CA 1
ATOM 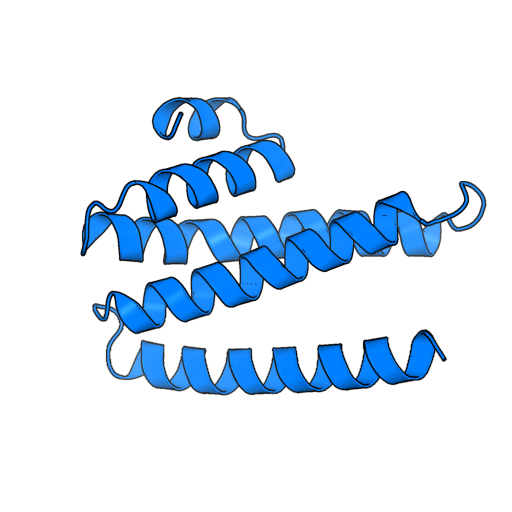670 C C . LYS A 1 83 ? 9.536 -1.061 -10.784 1.00 98.00 83 LYS A C 1
ATOM 672 O O . LYS A 1 83 ? 10.201 -1.125 -11.811 1.00 98.00 83 LYS A O 1
ATOM 677 N N . ALA A 1 84 ? 8.248 -0.717 -10.784 1.00 97.50 84 ALA A N 1
ATOM 678 C CA . ALA A 1 84 ? 7.548 -0.292 -11.997 1.00 97.50 84 ALA A CA 1
ATOM 679 C C . ALA A 1 84 ? 8.189 0.970 -12.602 1.00 97.50 84 ALA A C 1
ATOM 681 O O . ALA A 1 84 ? 8.453 1.000 -13.798 1.00 97.50 84 ALA A O 1
ATOM 682 N N . PHE A 1 85 ? 8.531 1.960 -11.770 1.00 97.12 85 PHE A N 1
ATOM 683 C CA . PHE A 1 85 ? 9.232 3.175 -12.197 1.00 97.12 85 PHE A CA 1
ATOM 684 C C . PHE A 1 85 ? 10.634 2.914 -12.767 1.00 97.12 85 PHE A C 1
ATOM 686 O O . PHE A 1 85 ? 11.017 3.534 -13.751 1.00 97.12 85 PHE A O 1
ATOM 693 N N . GLU A 1 86 ? 11.396 1.988 -12.181 1.00 96.62 86 GLU A N 1
ATOM 694 C CA . GLU A 1 86 ? 12.708 1.575 -12.699 1.00 96.62 86 GLU A CA 1
ATOM 695 C C . GLU A 1 86 ? 12.610 0.939 -14.092 1.00 96.62 86 GLU A C 1
ATOM 697 O O . GLU A 1 86 ? 13.507 1.109 -14.913 1.00 96.62 86 GLU A O 1
ATOM 702 N N . LEU A 1 87 ? 11.536 0.187 -14.348 1.00 96.12 87 LEU A N 1
ATOM 703 C CA . LEU A 1 87 ? 11.303 -0.501 -15.619 1.00 96.12 87 LEU A CA 1
ATOM 704 C C . LEU A 1 87 ? 10.686 0.424 -16.676 1.00 96.12 87 LEU A C 1
ATOM 706 O O . LEU A 1 87 ? 10.936 0.256 -17.868 1.00 96.12 87 LEU A O 1
ATOM 710 N N . ASN A 1 88 ? 9.883 1.394 -16.242 1.00 94.00 88 ASN A N 1
ATOM 711 C CA . ASN A 1 88 ? 9.279 2.418 -17.078 1.00 94.00 88 ASN A CA 1
ATOM 712 C C . ASN A 1 88 ? 9.152 3.721 -16.281 1.00 94.00 88 ASN A C 1
ATOM 714 O O . ASN A 1 88 ? 8.348 3.815 -15.354 1.00 94.00 88 ASN A O 1
ATOM 718 N N . SER A 1 89 ? 9.917 4.741 -16.671 1.00 90.81 89 SER A N 1
ATOM 719 C CA . SER A 1 89 ? 10.026 6.034 -15.981 1.00 90.81 89 SER A CA 1
ATOM 720 C C . SER A 1 89 ? 8.789 6.940 -16.134 1.00 90.81 89 SER A C 1
ATOM 722 O O . SER A 1 89 ? 8.912 8.141 -16.393 1.00 90.81 89 SER A O 1
ATOM 724 N N . ASP A 1 90 ? 7.585 6.392 -15.970 1.00 91.62 90 ASP A N 1
ATOM 725 C CA . ASP A 1 90 ? 6.328 7.130 -16.039 1.00 91.62 90 ASP A CA 1
ATOM 726 C C . ASP A 1 90 ? 6.187 8.088 -14.840 1.00 91.62 90 ASP A C 1
ATOM 728 O O . ASP A 1 90 ? 6.362 7.729 -13.666 1.00 91.62 90 ASP A O 1
ATOM 732 N N . LYS A 1 91 ? 5.819 9.340 -15.132 1.00 92.12 91 LYS A N 1
ATOM 733 C CA . LYS A 1 91 ? 5.556 10.379 -14.126 1.00 92.12 91 LYS A CA 1
ATOM 734 C C . LYS A 1 91 ? 4.430 9.982 -13.167 1.00 92.12 91 LYS A C 1
ATOM 736 O O . LYS A 1 91 ? 4.465 10.384 -12.003 1.00 92.12 91 LYS A O 1
ATOM 741 N N . ALA A 1 92 ? 3.464 9.180 -13.613 1.00 92.62 92 ALA A N 1
ATOM 742 C CA . ALA A 1 92 ? 2.386 8.675 -12.772 1.00 92.62 92 ALA A CA 1
ATOM 743 C C . ALA A 1 92 ? 2.915 7.792 -11.628 1.00 92.62 92 ALA A C 1
ATOM 745 O O . ALA A 1 92 ? 2.417 7.874 -10.500 1.00 92.62 92 ALA A O 1
ATOM 746 N N . TYR A 1 93 ? 3.955 6.988 -11.876 1.00 94.38 93 TYR A N 1
ATOM 747 C CA . TYR A 1 93 ? 4.592 6.177 -10.833 1.00 94.38 93 TYR A CA 1
ATOM 748 C C . TYR A 1 93 ? 5.341 7.055 -9.851 1.00 94.38 93 TYR A C 1
ATOM 750 O O . TYR A 1 93 ? 5.127 6.930 -8.646 1.00 94.38 93 TYR A O 1
ATOM 758 N N . LYS A 1 94 ? 6.114 8.021 -10.358 1.00 95.06 94 LYS A N 1
ATOM 759 C CA . LYS A 1 94 ? 6.802 9.017 -9.530 1.00 95.06 94 LYS A CA 1
ATOM 760 C C . LYS A 1 94 ? 5.833 9.704 -8.554 1.00 95.06 94 LYS A C 1
ATOM 762 O O . LYS A 1 94 ? 6.077 9.722 -7.349 1.00 95.06 94 LYS A O 1
ATOM 767 N N . GLN A 1 95 ? 4.680 10.160 -9.049 1.00 96.69 95 GLN A N 1
ATOM 768 C CA . GLN A 1 95 ? 3.651 10.804 -8.230 1.00 96.69 95 GLN A CA 1
ATOM 769 C C . GLN A 1 95 ? 3.062 9.868 -7.158 1.00 96.69 95 GLN A C 1
ATOM 771 O O . GLN A 1 95 ? 2.852 10.289 -6.019 1.00 96.69 95 GLN A O 1
ATOM 776 N N . ARG A 1 96 ? 2.791 8.598 -7.487 1.00 96.81 96 ARG A N 1
ATOM 777 C CA . ARG A 1 96 ? 2.270 7.622 -6.512 1.00 96.81 96 ARG A CA 1
ATOM 778 C C . ARG A 1 96 ? 3.303 7.262 -5.445 1.00 96.81 96 ARG A C 1
ATOM 780 O O . ARG A 1 96 ? 2.936 7.153 -4.279 1.00 96.81 96 ARG A O 1
ATOM 787 N N . ILE A 1 97 ? 4.579 7.133 -5.816 1.00 98.12 97 ILE A N 1
ATOM 788 C CA . ILE A 1 97 ? 5.683 6.900 -4.872 1.00 98.12 97 ILE A CA 1
ATOM 789 C C . ILE A 1 97 ? 5.796 8.083 -3.904 1.00 98.12 97 ILE A C 1
ATOM 791 O O . ILE A 1 97 ? 5.820 7.878 -2.692 1.00 98.12 97 ILE A O 1
ATOM 795 N N . TYR A 1 98 ? 5.778 9.317 -4.424 1.00 97.88 98 TYR A N 1
ATOM 796 C CA . TYR A 1 98 ? 5.747 10.533 -3.608 1.00 97.88 98 TYR A CA 1
ATOM 797 C C . TYR A 1 98 ? 4.599 10.504 -2.595 1.00 97.88 98 TYR A C 1
ATOM 799 O O . TYR A 1 98 ? 4.819 10.653 -1.395 1.00 97.88 98 TYR A O 1
ATOM 807 N N . GLN A 1 99 ? 3.372 10.255 -3.060 1.00 97.88 99 GLN A N 1
ATOM 808 C CA . GLN A 1 99 ? 2.200 10.215 -2.186 1.00 97.88 99 GLN A CA 1
ATOM 809 C C . GLN A 1 99 ? 2.305 9.116 -1.125 1.00 97.88 99 GLN A C 1
ATOM 811 O O . GLN A 1 99 ? 1.968 9.370 0.029 1.00 97.88 99 GLN A O 1
ATOM 816 N N . ALA A 1 100 ? 2.790 7.924 -1.484 1.00 97.94 100 ALA A N 1
ATOM 817 C CA . ALA A 1 100 ? 2.955 6.823 -0.540 1.00 97.94 100 ALA A CA 1
ATOM 818 C C . ALA A 1 100 ? 3.939 7.184 0.583 1.00 97.94 100 ALA A C 1
ATOM 820 O O . ALA A 1 100 ? 3.624 6.977 1.753 1.00 97.94 100 ALA A O 1
ATOM 821 N N . TYR A 1 101 ? 5.076 7.804 0.246 1.00 98.38 101 TYR A N 1
ATOM 822 C CA . TYR A 1 101 ? 6.038 8.288 1.237 1.00 98.38 101 TYR A CA 1
ATOM 823 C C . TYR A 1 101 ? 5.452 9.375 2.151 1.00 98.38 101 TYR A C 1
ATOM 825 O O . TYR A 1 101 ? 5.588 9.292 3.371 1.00 98.38 101 TYR A O 1
ATOM 833 N N . ILE A 1 102 ? 4.711 10.343 1.595 1.00 98.00 102 ILE A N 1
ATOM 834 C CA . ILE A 1 102 ? 4.021 11.370 2.395 1.00 98.00 102 ILE A CA 1
ATOM 835 C C . ILE A 1 102 ? 3.024 10.742 3.378 1.00 98.00 102 ILE A C 1
ATOM 837 O O . ILE A 1 102 ? 2.938 11.177 4.524 1.00 98.00 102 ILE A O 1
ATOM 841 N N . ARG A 1 103 ? 2.275 9.713 2.963 1.00 96.25 103 ARG A N 1
ATOM 842 C CA . ARG A 1 103 ? 1.263 9.051 3.808 1.00 96.25 103 ARG A CA 1
ATOM 843 C C . ARG A 1 103 ? 1.852 8.269 4.979 1.00 96.25 103 ARG A C 1
ATOM 845 O O . ARG A 1 103 ? 1.156 8.088 5.970 1.00 96.25 103 ARG A O 1
ATOM 852 N N . ILE A 1 104 ? 3.109 7.837 4.889 1.00 96.81 104 ILE A N 1
ATOM 853 C CA . ILE A 1 104 ? 3.814 7.175 5.998 1.00 96.81 104 ILE A CA 1
ATOM 854 C C . ILE A 1 104 ? 4.705 8.133 6.804 1.00 96.81 104 ILE A C 1
ATOM 8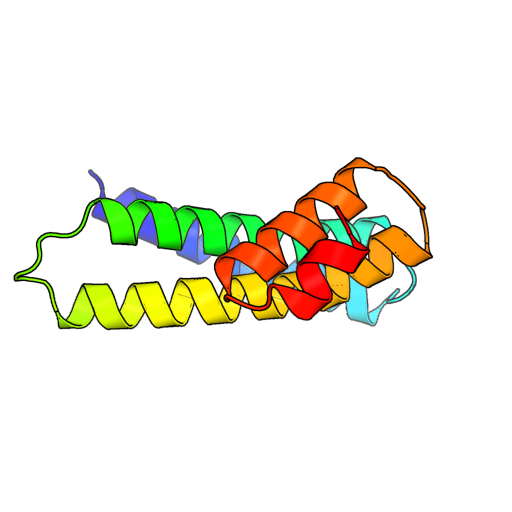56 O O . ILE A 1 104 ? 5.391 7.688 7.721 1.00 96.81 104 ILE A O 1
ATOM 860 N N . GLY A 1 105 ? 4.700 9.430 6.472 1.00 96.19 105 GLY A N 1
ATOM 861 C CA . GLY A 1 105 ? 5.507 10.454 7.141 1.00 96.19 105 GLY A CA 1
ATOM 862 C C . GLY A 1 105 ? 6.985 10.486 6.735 1.00 96.19 105 GLY A C 1
ATOM 863 O O . GLY A 1 105 ? 7.760 11.217 7.343 1.00 96.19 105 GLY A O 1
ATOM 864 N N . ASP A 1 106 ? 7.388 9.738 5.706 1.00 96.81 106 ASP A N 1
ATOM 865 C CA . ASP A 1 106 ? 8.771 9.686 5.217 1.00 96.81 106 ASP A CA 1
ATOM 866 C C . ASP A 1 106 ? 9.010 10.795 4.182 1.00 96.81 106 ASP A C 1
ATOM 868 O O . ASP A 1 106 ? 9.049 10.590 2.966 1.00 96.81 106 ASP A O 1
ATOM 872 N N . THR A 1 107 ? 9.100 12.027 4.676 1.00 95.88 107 THR A N 1
ATOM 873 C CA . THR A 1 107 ? 9.273 13.217 3.836 1.00 95.88 107 THR A CA 1
ATOM 874 C C . THR A 1 107 ? 10.635 13.256 3.145 1.00 95.88 107 THR A C 1
ATOM 876 O O . THR A 1 107 ? 10.728 13.779 2.033 1.00 95.88 107 THR A O 1
ATOM 879 N N . GLU A 1 108 ? 11.667 12.666 3.754 1.00 96.50 108 GLU A N 1
ATOM 880 C CA . GLU A 1 108 ? 13.021 12.594 3.200 1.00 96.50 108 GLU A CA 1
ATOM 881 C C . GLU A 1 108 ? 13.050 11.790 1.896 1.00 96.50 108 GLU A C 1
ATOM 883 O O . GLU A 1 108 ? 13.620 12.230 0.893 1.00 96.50 108 GLU A O 1
ATOM 888 N N . ASN A 1 109 ? 12.406 10.621 1.866 1.00 95.75 109 ASN A N 1
ATOM 889 C CA . ASN A 1 109 ? 12.306 9.865 0.626 1.00 95.75 109 ASN A CA 1
ATOM 890 C C . ASN A 1 109 ? 11.251 10.445 -0.313 1.00 95.75 109 ASN A C 1
ATOM 892 O O . ASN A 1 109 ? 11.463 10.409 -1.526 1.00 95.75 109 ASN A O 1
ATOM 896 N N . ALA A 1 110 ? 10.174 11.050 0.204 1.00 96.38 110 ALA A N 1
ATOM 897 C CA . ALA A 1 110 ? 9.163 11.687 -0.636 1.00 96.38 110 ALA A CA 1
ATOM 898 C C . ALA A 1 110 ? 9.775 12.728 -1.584 1.00 96.38 110 ALA A C 1
ATOM 900 O O . ALA A 1 110 ? 9.534 12.665 -2.787 1.00 96.38 110 ALA A O 1
ATOM 901 N N . ILE A 1 111 ? 10.606 13.656 -1.093 1.00 95.94 111 ILE A N 1
ATOM 902 C CA . ILE A 1 111 ? 11.138 14.759 -1.919 1.00 95.94 111 ILE A CA 1
ATOM 903 C C . ILE A 1 111 ? 11.953 14.295 -3.136 1.00 95.94 111 ILE A C 1
ATOM 905 O O . ILE A 1 111 ? 11.994 15.006 -4.138 1.00 95.94 111 ILE A O 1
ATOM 909 N N . LYS A 1 112 ? 12.525 13.083 -3.100 1.00 95.25 112 LYS A N 1
ATOM 910 C CA . LYS A 1 112 ? 13.244 12.469 -4.233 1.00 95.25 112 LYS A CA 1
ATOM 911 C C . LYS A 1 112 ? 12.308 12.173 -5.416 1.00 95.25 112 LYS A C 1
ATOM 913 O O . LYS A 1 112 ? 12.750 12.098 -6.560 1.00 95.25 112 LYS A O 1
ATOM 918 N N . PHE A 1 113 ? 11.009 12.048 -5.144 1.00 93.69 113 PHE A N 1
ATOM 919 C CA . PHE A 1 113 ? 9.954 11.744 -6.109 1.00 93.69 113 PHE A CA 1
ATOM 920 C C . PHE A 1 113 ? 8.952 12.901 -6.304 1.00 93.69 113 PHE A C 1
ATOM 922 O O . PHE A 1 113 ? 7.916 12.694 -6.930 1.00 93.69 113 PHE A O 1
ATOM 929 N N . LYS A 1 114 ? 9.253 14.113 -5.816 1.00 88.06 114 LYS A N 1
ATOM 930 C CA . LYS A 1 114 ? 8.410 15.308 -6.014 1.00 88.06 114 LYS A CA 1
ATOM 931 C C . LYS A 1 114 ? 8.271 15.714 -7.486 1.00 88.06 114 LYS A C 1
ATOM 933 O O . LYS A 1 114 ? 9.219 15.480 -8.277 1.00 88.06 114 LYS A O 1
#

Sequence (114 aa):
MVLGQVYEKSAKLVEAEKYYLEAYNLNPASELINYKLGALYFNSGADAQRILNDLKPTEKEKIKKYEDLVKTQFTKAIPFLKKAFELNSDKAYKQRIYQAYIRIGDTENAIKFK

Radius of gyration: 14.95 Å; chains: 1; bounding box: 38×31×38 Å